Protein AF-A0A917NHT5-F1 (afdb_monomer)

Radius of gyration: 23.21 Å; Cα contacts (8 Å, |Δi|>4): 291; chains: 1; bounding box: 69×39×67 Å

Nearest PDB structures (foldseek):
  5jk2-assembly9_I  TM=5.759E-01  e=2.033E+00  Treponema pallidum subsp. pallidum str. Nichols
  5jk2-assembly8_H  TM=5.708E-01  e=2.693E+00  Treponema pallidum subsp. pallidum str. Nichols
  5jk2-assembly6_F  TM=5.702E-01  e=4.467E+00  Treponema pallidum subsp. pallidum str. Nichols
  2gia-assembly1_G  TM=3.852E-01  e=2.033E+00  Trypanosoma brucei brucei TREU927
  5jk2-assembly10_C  TM=2.032E-01  e=2.274E+00  Treponema pallidum subsp. pallidum str. Nichols

Mean predicted aligned error: 10.64 Å

pLDDT: mean 80.35, std 12.23, range [47.72, 95.69]

Solvent-accessible surface area (backbone atoms only — not comparable to full-atom values): 9714 Å² total; per-residue (Å²): 140,68,68,68,63,58,53,50,50,58,67,50,49,49,60,51,50,50,50,51,49,52,54,50,51,50,49,50,51,39,55,73,68,34,38,65,67,54,40,43,41,75,76,52,83,59,72,75,64,82,44,79,44,78,56,86,86,27,37,39,38,33,28,65,34,92,88,38,94,81,25,39,30,38,38,37,30,39,73,47,100,88,24,40,40,78,76,47,73,51,68,35,74,62,55,76,43,73,51,69,55,96,55,21,20,40,37,34,29,54,53,63,98,54,63,63,44,43,38,41,54,54,94,93,46,76,47,69,40,50,76,58,91,60,31,33,34,39,78,41,93,39,71,70,93,73,85,60,49,86,40,26,34,34,28,32,72,90,65,51,76,43,50,38,69,62,60,69,74,112

Sequence (170 aa):
MQVQARWRWLLLVIPVACMAFFLADWRYEVARHSTPEKAQHLFAPTVGPFAKVHFGSRVVLFMPSAEDSGTVEAFLLEDTFWGWRVVSAGWDSGGMNSFTRDGSTFIWGTVDQSLRDVLYHRGHTTYHAHIAGRVWYMEVPFTEHVFYYKDWQVVLLDGSKIPWARWTTT

Foldseek 3Di:
DPPVVVVCCVVPVVVVVVVVVCLVVLQVVLAVCADQQNQVCVVPVADTFQDWDDDPQWIWGWGQDPVDNQKIKIFIWHQDSRHIHGPDIDMERQAKDWDDDDFKIKIKYFDDPFFDWKWFADDPDIWIWDDRPGMTMGMDNGDDDDDDQQRMWTQTPVRDIDGPVVRSVD

Organism: NCBI:txid1003997

Secondary structure (DSSP, 8-state):
--HHHHHHHHHHHHHHHHHHHHHHHHHHHHHHH--HHHHHHTT---SPPSEEEEETTEEEEEEE-SS-TT-EEEEEEEEETTEEEEEEEEEESSS-EEEEETTEEEEEEE--TTEEEEEEEETTEEEE-EEETTEEEEEESS--S---GGGEEEEETTS-EEEHHHHTT-

Structure (mmCIF, N/CA/C/O backbone):
data_AF-A0A917NHT5-F1
#
_entry.id   AF-A0A917NHT5-F1
#
loop_
_atom_site.group_PDB
_atom_site.id
_atom_site.type_symbol
_atom_site.label_atom_id
_atom_site.label_alt_id
_atom_site.label_comp_id
_atom_site.label_asym_id
_atom_site.label_entity_id
_atom_site.label_seq_id
_atom_site.pdbx_PDB_ins_code
_atom_site.Cartn_x
_atom_site.Cartn_y
_atom_site.Cartn_z
_atom_site.occupancy
_atom_site.B_iso_or_equiv
_atom_site.auth_seq_id
_atom_site.auth_comp_id
_atom_site.auth_asym_id
_atom_site.auth_atom_id
_atom_site.pdbx_PDB_model_num
ATOM 1 N N . MET A 1 1 ? -51.237 -6.281 43.282 1.00 50.31 1 MET A N 1
ATOM 2 C CA . MET A 1 1 ? -49.769 -6.131 43.121 1.00 50.31 1 MET A CA 1
ATOM 3 C C . MET A 1 1 ? -49.383 -5.708 41.690 1.00 50.31 1 MET A C 1
ATOM 5 O O . MET A 1 1 ? -48.589 -6.379 41.051 1.00 50.31 1 MET A O 1
ATOM 9 N N . GLN A 1 2 ? -49.915 -4.601 41.150 1.00 51.38 2 GLN A N 1
ATOM 10 C CA . GLN A 1 2 ? -49.570 -4.147 39.781 1.00 51.38 2 GLN A CA 1
ATOM 11 C C . GLN A 1 2 ? -48.727 -2.861 39.732 1.00 51.38 2 GLN A C 1
ATOM 13 O O . GLN A 1 2 ? -48.110 -2.566 38.712 1.00 51.38 2 GLN A O 1
ATOM 18 N N . VAL A 1 3 ? -48.636 -2.113 40.837 1.00 54.56 3 VAL A N 1
ATOM 19 C CA . VAL A 1 3 ? -47.912 -0.831 40.869 1.00 54.56 3 VAL A CA 1
ATOM 20 C C . VAL A 1 3 ? -46.391 -1.038 40.857 1.00 54.56 3 VAL A C 1
ATOM 22 O O . VAL A 1 3 ? -45.691 -0.343 40.130 1.00 54.56 3 VAL A O 1
ATOM 25 N N . GLN A 1 4 ? -45.866 -2.049 41.558 1.00 55.12 4 GLN A N 1
ATOM 26 C CA . GLN A 1 4 ? -44.416 -2.293 41.644 1.00 55.12 4 GLN A CA 1
ATOM 27 C C . GLN A 1 4 ? -43.757 -2.681 40.307 1.00 55.12 4 GLN A C 1
ATOM 29 O O . GLN A 1 4 ? -42.590 -2.362 40.089 1.00 55.12 4 GLN A O 1
ATOM 34 N N . ALA A 1 5 ? -44.491 -3.326 39.392 1.00 55.84 5 ALA A N 1
ATOM 35 C CA . ALA A 1 5 ? -43.952 -3.715 38.089 1.00 55.84 5 ALA A CA 1
ATOM 36 C C . ALA A 1 5 ? -43.673 -2.495 37.194 1.00 55.84 5 ALA A C 1
ATOM 38 O O . ALA A 1 5 ? -42.630 -2.440 36.551 1.00 55.84 5 ALA A O 1
ATOM 39 N N . ARG A 1 6 ? -44.550 -1.479 37.205 1.00 56.59 6 ARG A N 1
ATOM 40 C CA . ARG A 1 6 ? -44.391 -0.256 36.393 1.00 56.59 6 ARG A CA 1
ATOM 41 C C . ARG A 1 6 ? -43.177 0.580 36.808 1.00 56.59 6 ARG A C 1
ATOM 43 O O . ARG A 1 6 ? -42.476 1.103 35.949 1.00 56.59 6 ARG A O 1
ATOM 50 N N . TRP A 1 7 ? -42.887 0.643 38.107 1.00 58.00 7 TRP A N 1
ATOM 51 C CA . TRP A 1 7 ? -41.737 1.384 38.634 1.00 58.00 7 TRP A CA 1
ATOM 52 C C . TRP A 1 7 ? -40.392 0.744 38.283 1.00 58.00 7 TRP A C 1
ATOM 54 O O . TRP A 1 7 ? -39.431 1.460 38.023 1.00 58.00 7 TRP A O 1
ATOM 64 N N . ARG A 1 8 ? -40.324 -0.591 38.199 1.00 59.69 8 ARG A N 1
ATOM 65 C CA . ARG A 1 8 ? -39.111 -1.295 37.752 1.00 59.69 8 ARG A CA 1
ATOM 66 C C . ARG A 1 8 ? -38.754 -0.977 36.299 1.00 59.69 8 ARG A C 1
ATOM 68 O O . ARG A 1 8 ? -37.581 -0.782 36.011 1.00 59.69 8 ARG A O 1
ATOM 75 N N . TRP A 1 9 ? -39.745 -0.868 35.411 1.00 60.84 9 TRP A N 1
ATOM 76 C CA . TRP A 1 9 ? -39.513 -0.471 34.017 1.00 60.84 9 TRP A CA 1
ATOM 77 C C . TRP A 1 9 ? -38.985 0.968 33.913 1.00 60.84 9 TRP A C 1
ATOM 79 O O . TRP A 1 9 ? -37.991 1.195 33.233 1.00 60.84 9 TRP A O 1
ATOM 89 N N . LEU A 1 10 ? -39.569 1.921 34.649 1.00 63.16 10 LEU A N 1
ATOM 90 C CA . LEU A 1 10 ? -39.089 3.312 34.694 1.00 63.16 10 LEU A CA 1
ATOM 91 C C . LEU A 1 10 ? -37.672 3.442 35.284 1.00 63.16 10 LEU A C 1
ATOM 93 O O . LEU A 1 10 ? -36.870 4.210 34.764 1.00 63.16 10 LEU A O 1
ATOM 97 N N . LEU A 1 11 ? -37.348 2.684 36.336 1.00 67.69 11 LEU A N 1
ATOM 98 C CA . LEU A 1 11 ? -36.063 2.792 37.040 1.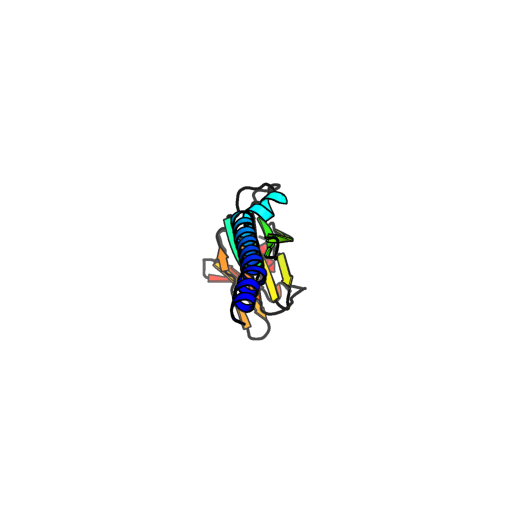00 67.69 11 LEU A CA 1
ATOM 99 C C . LEU A 1 11 ? -34.906 2.030 36.383 1.00 67.69 11 LEU A C 1
ATOM 101 O O . LEU A 1 11 ? -33.760 2.374 36.638 1.00 67.69 11 LEU A O 1
ATOM 105 N N . LEU A 1 12 ? -35.168 1.005 35.566 1.00 70.25 12 LEU A N 1
ATOM 106 C CA . LEU A 1 12 ? -34.108 0.230 34.904 1.00 70.25 12 LEU A CA 1
ATOM 107 C C . LEU A 1 12 ? -34.011 0.512 33.409 1.00 70.25 12 LEU A C 1
ATOM 109 O O . LEU A 1 12 ? -32.908 0.617 32.884 1.00 70.25 12 LEU A O 1
ATOM 113 N N . VAL A 1 13 ? -35.137 0.658 32.711 1.00 73.44 13 VAL A N 1
ATOM 114 C CA . VAL A 1 13 ? -35.105 0.769 31.247 1.00 73.44 13 VAL A CA 1
ATOM 115 C C . VAL A 1 13 ? -34.752 2.174 30.796 1.00 73.44 13 VAL A C 1
ATOM 117 O O . VAL A 1 13 ? -33.995 2.315 29.843 1.00 73.44 13 VAL A O 1
ATOM 120 N N . ILE A 1 14 ? -35.210 3.212 31.499 1.00 77.31 14 ILE A N 1
ATOM 121 C CA . ILE A 1 14 ? -34.891 4.595 31.121 1.00 77.31 14 ILE A CA 1
ATOM 122 C C . ILE A 1 14 ? -33.401 4.902 31.314 1.00 77.31 14 ILE A C 1
ATOM 124 O O . ILE A 1 14 ? -32.801 5.395 30.364 1.00 77.31 14 ILE A O 1
ATOM 128 N N . PRO A 1 15 ? -32.745 4.569 32.445 1.00 78.38 15 PRO A N 1
ATOM 129 C CA . PRO A 1 15 ? -31.314 4.836 32.589 1.00 78.38 15 PRO A CA 1
ATOM 130 C C . PRO A 1 15 ? -30.460 4.059 31.587 1.00 78.38 15 PRO A C 1
ATOM 132 O O . PRO A 1 15 ? -29.518 4.618 31.034 1.00 78.38 15 PRO A O 1
ATOM 135 N N . VAL A 1 16 ? -30.815 2.800 31.303 1.00 80.88 16 VAL A N 1
ATOM 136 C CA . VAL A 1 16 ? -30.108 1.973 30.314 1.00 80.88 16 VAL A CA 1
ATOM 137 C C . VAL A 1 16 ? -30.316 2.507 28.896 1.00 80.88 16 VAL A C 1
ATOM 139 O O . VAL A 1 16 ? -29.354 2.586 28.136 1.00 80.88 16 VAL A O 1
ATOM 142 N N . ALA A 1 17 ? -31.533 2.929 28.543 1.00 79.50 17 ALA A N 1
ATOM 143 C CA . ALA A 1 17 ? -31.818 3.548 27.251 1.00 79.50 17 ALA A CA 1
ATOM 144 C C . ALA A 1 17 ? -31.101 4.897 27.096 1.00 79.50 17 ALA A C 1
ATOM 146 O O . ALA A 1 17 ? -30.508 5.142 26.050 1.00 79.50 17 ALA A O 1
ATOM 147 N N . CYS A 1 18 ? -31.079 5.735 28.139 1.00 81.75 18 CYS A N 1
ATOM 148 C CA . CYS A 1 18 ? -30.314 6.981 28.149 1.00 81.75 18 CYS A CA 1
ATOM 149 C C . CYS A 1 18 ? -28.815 6.714 27.979 1.00 81.75 18 CYS A C 1
ATOM 151 O O . CYS A 1 18 ? -28.187 7.342 27.137 1.00 81.75 18 CYS A O 1
ATOM 153 N N . MET A 1 19 ? -28.241 5.751 28.710 1.00 81.50 19 MET A N 1
ATOM 154 C CA . MET A 1 19 ? -26.840 5.347 28.535 1.00 81.50 19 MET A CA 1
ATOM 155 C C . MET A 1 19 ? -26.552 4.859 27.114 1.00 81.50 19 MET A C 1
ATOM 157 O O . MET A 1 19 ? -25.549 5.253 26.529 1.00 81.50 19 MET A O 1
ATOM 161 N N . ALA A 1 20 ? -27.419 4.014 26.553 1.00 79.31 20 ALA A N 1
ATOM 162 C CA . ALA A 1 20 ? -27.267 3.519 25.190 1.00 79.31 20 ALA A CA 1
ATOM 163 C C . ALA A 1 20 ? -27.335 4.661 24.166 1.00 79.31 20 ALA A C 1
ATOM 165 O O . ALA A 1 20 ? -26.546 4.676 23.225 1.00 79.31 20 ALA A O 1
ATOM 166 N N . PHE A 1 21 ? -28.225 5.633 24.378 1.00 77.56 21 PHE A N 1
ATOM 167 C CA . PHE A 1 21 ? -28.347 6.813 23.528 1.00 77.56 21 PHE A CA 1
ATOM 168 C C . PHE A 1 21 ? -27.108 7.709 23.623 1.00 77.56 21 PHE A C 1
ATOM 170 O O . PHE A 1 21 ? -26.545 8.056 22.595 1.00 77.56 21 PHE A O 1
ATOM 177 N N . PHE A 1 22 ? -26.615 7.995 24.833 1.00 76.25 22 PHE A N 1
ATOM 178 C CA . PHE A 1 22 ? -25.367 8.740 25.035 1.00 76.25 22 PHE A CA 1
ATOM 179 C C . PHE A 1 22 ? -24.162 8.028 24.414 1.00 76.25 22 PHE A C 1
ATOM 181 O O . PHE A 1 22 ? -23.341 8.672 23.779 1.00 76.25 22 PHE A O 1
ATOM 188 N N . LEU A 1 23 ? -24.053 6.704 24.554 1.00 75.38 23 LEU A N 1
ATOM 189 C CA . LEU A 1 23 ? -22.973 5.928 23.937 1.00 75.38 23 LEU A CA 1
ATOM 190 C C . LEU A 1 23 ? -23.069 5.917 22.407 1.00 75.38 23 LEU A C 1
ATOM 192 O O . LEU A 1 23 ? -22.038 5.945 21.737 1.00 75.38 23 LEU A O 1
ATOM 196 N N . ALA A 1 24 ? -24.282 5.860 21.855 1.00 68.12 24 ALA A N 1
ATOM 197 C CA . ALA A 1 24 ? -24.515 5.913 20.416 1.00 68.12 24 ALA A CA 1
ATOM 198 C C . ALA A 1 24 ? -24.202 7.301 19.844 1.00 68.12 24 ALA A C 1
ATOM 200 O O . ALA A 1 24 ? -23.509 7.386 18.834 1.00 68.12 24 ALA A O 1
ATOM 201 N N . ASP A 1 25 ? -24.654 8.364 20.508 1.00 66.62 25 ASP A N 1
ATOM 202 C CA . ASP A 1 25 ? -24.411 9.754 20.117 1.00 66.62 25 ASP A CA 1
ATOM 203 C C . ASP A 1 25 ? -22.925 10.111 20.246 1.00 66.62 25 ASP A C 1
ATOM 205 O O . ASP A 1 25 ? -22.313 10.587 19.296 1.00 66.62 25 ASP A O 1
ATOM 209 N N . TRP A 1 26 ? -22.288 9.719 21.354 1.00 66.50 26 TRP A N 1
ATOM 210 C CA . TRP A 1 26 ? -20.844 9.859 21.548 1.00 66.50 26 TRP A CA 1
ATOM 211 C C . TRP A 1 26 ? -20.045 9.120 20.472 1.00 66.50 26 TRP A C 1
ATOM 213 O O . TRP A 1 26 ? -19.109 9.669 19.897 1.00 66.50 26 TRP A O 1
ATOM 223 N N . ARG A 1 27 ? -20.410 7.869 20.155 1.00 58.56 27 ARG A N 1
ATOM 224 C CA . ARG A 1 27 ? -19.771 7.122 19.060 1.00 58.56 27 ARG A CA 1
ATOM 225 C C . ARG A 1 27 ? -19.9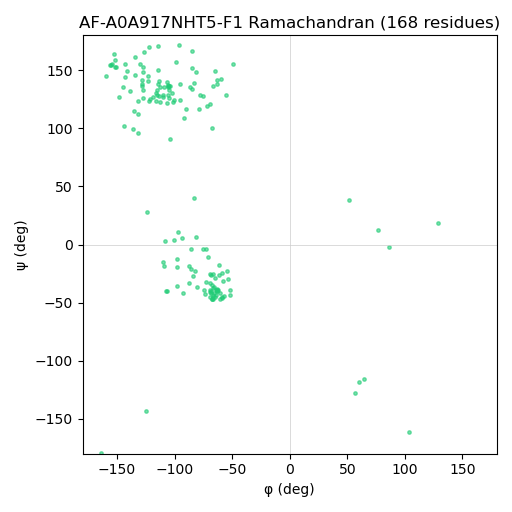93 7.784 17.709 1.00 58.56 27 ARG A C 1
ATOM 227 O O . ARG A 1 27 ? -19.072 7.800 16.898 1.00 58.56 27 ARG A O 1
ATOM 234 N N . TYR A 1 28 ? -21.188 8.306 17.462 1.00 56.88 28 TYR A N 1
ATOM 235 C CA . TYR A 1 28 ? -21.514 9.005 16.228 1.00 56.88 28 TYR A CA 1
ATOM 236 C C . TYR A 1 28 ? -20.690 10.289 16.079 1.00 56.88 28 TYR A C 1
ATOM 238 O O . TYR A 1 28 ? -20.130 10.535 15.012 1.00 56.88 28 TYR A O 1
ATOM 246 N N . GLU A 1 29 ? -20.546 11.066 17.150 1.00 56.56 29 GLU A N 1
ATOM 247 C CA . GLU A 1 29 ? -19.754 12.294 17.181 1.00 56.56 29 GLU A CA 1
ATOM 248 C C . GLU A 1 29 ? -18.254 11.993 17.019 1.00 56.56 29 GLU A C 1
ATOM 250 O O . GLU A 1 29 ? -17.605 12.549 16.130 1.00 56.56 29 GLU A O 1
ATOM 255 N N . VAL A 1 30 ? -17.715 11.016 17.757 1.00 58.91 30 VAL A N 1
ATOM 256 C CA . VAL A 1 30 ? -16.333 10.540 17.576 1.00 58.91 30 VAL A CA 1
ATOM 257 C C . VAL A 1 30 ? -16.100 10.058 16.143 1.00 58.91 30 VAL A C 1
ATOM 259 O O . VAL A 1 30 ? -15.111 10.455 15.539 1.00 58.91 30 VAL A O 1
ATOM 262 N N . ALA A 1 31 ? -17.011 9.285 15.548 1.00 54.56 31 ALA A N 1
ATOM 263 C CA . ALA A 1 31 ? -16.872 8.805 14.171 1.00 54.56 31 ALA A CA 1
ATOM 264 C C . ALA A 1 31 ? -16.969 9.930 13.118 1.00 54.56 31 ALA A C 1
ATOM 266 O O . ALA A 1 31 ? -16.276 9.887 12.103 1.00 54.56 31 ALA A O 1
ATOM 267 N N . ARG A 1 32 ? -17.794 10.965 13.341 1.00 50.97 32 ARG A N 1
ATOM 268 C CA . ARG A 1 32 ? -17.889 12.138 12.444 1.00 50.97 32 ARG A CA 1
ATOM 269 C C . ARG A 1 32 ? -16.670 13.057 12.540 1.00 50.97 32 ARG A C 1
ATOM 271 O O . ARG A 1 32 ? -16.296 13.707 11.557 1.00 50.97 32 ARG A O 1
ATOM 278 N N . HIS A 1 33 ? -16.062 13.147 13.720 1.00 54.09 33 HIS A N 1
ATOM 279 C CA . HIS A 1 33 ? -14.938 14.045 13.978 1.00 54.09 33 HIS A CA 1
ATOM 280 C C . HIS A 1 33 ? -13.569 13.366 13.885 1.00 54.09 33 HIS A C 1
ATOM 282 O O . HIS A 1 33 ? -12.591 14.066 13.634 1.00 54.09 33 HIS A O 1
ATOM 288 N N . SER A 1 34 ? -13.501 12.041 13.979 1.00 67.19 34 SER A N 1
ATOM 289 C CA . SER A 1 34 ? -12.302 11.229 13.790 1.00 67.19 34 SER A CA 1
ATOM 290 C C . SER A 1 34 ? -12.374 10.546 12.429 1.00 67.19 34 SER A C 1
ATOM 292 O O . SER A 1 34 ? -12.942 9.469 12.282 1.00 67.19 34 SER A O 1
ATOM 294 N N . THR A 1 35 ? -11.837 11.197 11.401 1.00 81.56 35 THR A N 1
ATOM 295 C CA . THR A 1 35 ? -11.577 10.537 10.117 1.00 81.56 35 THR A CA 1
ATOM 296 C C . THR A 1 35 ? -10.099 10.146 10.055 1.00 81.56 35 THR A C 1
ATOM 298 O O . THR A 1 35 ? -9.290 10.783 10.741 1.00 81.56 35 THR A O 1
ATOM 301 N N . PRO A 1 36 ? -9.706 9.148 9.240 1.00 79.81 36 PRO A N 1
ATOM 302 C CA . PRO A 1 36 ? -8.296 8.805 9.065 1.00 79.81 36 PRO A CA 1
ATOM 303 C C . PRO A 1 36 ? -7.433 10.024 8.710 1.00 79.81 36 PRO A C 1
ATOM 305 O O . PRO A 1 36 ? -6.331 10.189 9.215 1.00 79.81 36 PRO A O 1
ATOM 308 N N . GLU A 1 37 ? -7.968 10.916 7.880 1.00 83.75 37 GLU A N 1
ATOM 309 C CA . GLU A 1 37 ? -7.288 12.110 7.382 1.00 83.75 37 GLU A CA 1
ATOM 310 C C . GLU A 1 37 ? -7.073 13.136 8.503 1.00 83.75 37 GLU A C 1
ATOM 312 O O . GLU A 1 37 ? -6.005 13.729 8.606 1.00 83.75 37 GLU A O 1
ATOM 317 N N . LYS A 1 38 ? -8.047 13.305 9.406 1.00 78.25 38 LYS A N 1
ATOM 318 C CA . LYS A 1 38 ? -7.883 14.160 10.593 1.00 78.25 38 LYS A CA 1
ATOM 319 C C . LYS A 1 38 ? -6.903 13.561 11.598 1.00 78.25 38 LYS A C 1
ATOM 321 O O . LYS A 1 38 ? -6.103 14.294 12.170 1.00 78.25 38 LYS A O 1
ATOM 326 N N . ALA A 1 39 ? -6.958 12.245 11.810 1.00 75.25 39 ALA A N 1
ATOM 327 C CA . ALA A 1 39 ? -6.023 11.547 12.688 1.00 75.25 39 ALA A CA 1
ATOM 328 C C . ALA A 1 39 ? -4.583 11.644 12.167 1.00 75.25 39 ALA A C 1
ATOM 330 O O . ALA A 1 39 ? -3.661 11.858 12.951 1.00 75.25 39 ALA A O 1
ATOM 331 N N . GLN A 1 40 ? -4.397 11.559 10.849 1.00 79.19 40 GLN A N 1
ATOM 332 C CA . GLN A 1 40 ? -3.113 11.804 10.207 1.00 79.19 40 GLN A CA 1
ATOM 333 C C . GLN A 1 40 ? -2.681 13.275 10.336 1.00 79.19 40 GLN A C 1
ATOM 335 O O . GLN A 1 40 ? -1.537 13.523 10.700 1.00 79.19 40 GLN A O 1
ATOM 340 N N . HIS A 1 41 ? -3.576 14.246 10.128 1.00 74.81 41 HIS A N 1
ATOM 341 C CA . HIS A 1 41 ? -3.237 15.675 10.202 1.00 74.81 41 HIS A CA 1
ATOM 342 C C . HIS A 1 41 ? -2.740 16.106 11.596 1.00 74.81 41 HIS A C 1
ATOM 344 O O . HIS A 1 41 ? -1.987 17.071 11.720 1.00 74.81 41 HIS A O 1
ATOM 350 N N . LEU A 1 42 ? -3.142 15.402 12.660 1.00 67.94 42 LEU A N 1
ATOM 351 C CA . LEU A 1 42 ? -2.590 15.601 14.007 1.00 67.94 42 LEU A CA 1
ATOM 352 C C . LEU A 1 42 ? -1.121 15.156 14.124 1.00 67.94 42 LEU A C 1
ATOM 354 O O . LEU A 1 42 ? -0.407 15.667 14.981 1.00 67.94 42 LEU A O 1
ATOM 358 N N . PHE A 1 43 ? -0.685 14.211 13.288 1.00 66.38 43 PHE A N 1
ATOM 359 C CA . PHE A 1 43 ? 0.683 13.689 13.249 1.00 66.38 43 PHE A CA 1
ATOM 360 C C . PHE A 1 43 ? 1.576 14.427 12.244 1.00 66.38 43 PHE A C 1
ATOM 362 O O . PHE A 1 43 ? 2.724 14.715 12.570 1.00 66.38 43 PHE A O 1
ATOM 369 N N . ALA A 1 44 ? 1.070 14.748 11.050 1.00 65.69 44 ALA A N 1
ATOM 370 C CA . ALA A 1 44 ? 1.808 15.486 10.027 1.00 65.69 44 ALA A CA 1
ATOM 371 C C . ALA A 1 44 ? 0.866 16.430 9.250 1.00 65.69 44 ALA A C 1
ATOM 373 O O . ALA A 1 44 ? 0.124 15.974 8.376 1.00 65.69 44 ALA A O 1
ATOM 374 N N . PRO A 1 45 ? 0.866 17.748 9.533 1.00 59.97 45 PRO A N 1
ATOM 375 C CA . PRO A 1 45 ? 0.021 18.701 8.821 1.00 59.97 45 PRO A CA 1
ATOM 376 C C . PRO A 1 45 ? 0.500 18.822 7.371 1.00 59.97 45 PRO A C 1
ATOM 378 O O . PRO A 1 45 ? 1.492 19.480 7.071 1.00 59.97 45 PRO A O 1
ATOM 381 N N . THR A 1 46 ? -0.189 18.136 6.468 1.00 63.34 46 THR A N 1
ATOM 382 C CA . THR A 1 46 ? 0.189 17.994 5.058 1.00 63.34 46 THR A CA 1
ATOM 383 C C . THR A 1 46 ? -1.024 18.210 4.162 1.00 63.34 46 THR A C 1
ATOM 385 O O . THR A 1 46 ? -2.175 18.173 4.606 1.00 63.34 46 THR A O 1
ATOM 388 N N . VAL A 1 47 ? -0.762 18.484 2.881 1.00 64.94 47 VAL A N 1
ATOM 389 C CA . VAL A 1 47 ? -1.795 18.543 1.840 1.00 64.94 47 VAL A CA 1
ATOM 390 C C . VAL A 1 47 ? -2.539 17.207 1.855 1.00 64.94 47 VAL A C 1
ATOM 392 O O . VAL A 1 47 ? -1.890 16.166 1.869 1.00 64.94 47 VAL A O 1
ATOM 395 N N . GLY A 1 48 ? -3.875 17.241 1.915 1.00 68.06 48 GLY A N 1
ATOM 396 C CA . GLY A 1 48 ? -4.708 16.050 2.130 1.00 68.06 48 GLY A CA 1
ATOM 397 C C . GLY A 1 48 ? -4.361 14.864 1.211 1.00 68.06 48 GLY A C 1
ATOM 398 O O . GLY A 1 48 ? -3.808 15.061 0.126 1.00 68.06 48 GLY A O 1
ATOM 399 N N . PRO A 1 49 ? -4.677 13.626 1.629 1.00 77.12 49 PRO A N 1
ATOM 400 C CA . PRO A 1 49 ? -4.199 12.429 0.950 1.00 77.12 49 PRO A CA 1
ATOM 401 C C . PRO A 1 49 ? -4.721 12.342 -0.479 1.00 77.12 49 PRO A C 1
ATOM 403 O O . PRO A 1 49 ? -5.899 12.591 -0.738 1.00 77.12 49 PRO A O 1
ATOM 406 N N . PHE A 1 50 ? -3.853 11.939 -1.406 1.00 78.81 50 PHE A N 1
ATOM 407 C CA . PHE A 1 50 ? -4.250 11.728 -2.800 1.00 78.81 50 PHE A CA 1
ATOM 408 C C . PHE A 1 50 ? -4.773 10.310 -3.049 1.00 78.81 50 PHE A C 1
ATOM 410 O O . PHE A 1 50 ? -5.460 10.081 -4.043 1.00 78.81 50 PHE A O 1
ATOM 417 N N . ALA A 1 51 ? -4.479 9.359 -2.156 1.00 85.12 51 ALA A N 1
ATOM 418 C CA . ALA A 1 51 ? -5.059 8.023 -2.196 1.00 85.12 51 ALA A CA 1
ATOM 419 C C . ALA A 1 51 ? -5.340 7.482 -0.788 1.00 85.12 51 ALA A C 1
ATOM 421 O O . ALA A 1 51 ? -4.589 7.714 0.161 1.00 85.12 51 ALA A O 1
ATOM 422 N N . LYS A 1 52 ? -6.441 6.735 -0.681 1.00 89.19 52 LYS A N 1
ATOM 423 C CA . LYS A 1 52 ? -6.898 6.041 0.523 1.00 89.19 52 LYS A CA 1
ATOM 424 C C . LYS A 1 52 ? -7.241 4.609 0.153 1.00 89.19 52 LYS A C 1
ATOM 426 O O . LYS A 1 52 ? -8.069 4.390 -0.729 1.00 89.19 52 LYS A O 1
ATOM 431 N N . VAL A 1 53 ? -6.617 3.654 0.828 1.00 90.06 53 VAL A N 1
ATOM 432 C CA . VAL A 1 53 ? -6.744 2.227 0.523 1.00 90.06 53 VAL A CA 1
ATOM 433 C C . VAL A 1 53 ? -7.113 1.467 1.786 1.00 90.06 53 VAL A C 1
ATOM 435 O O . VAL A 1 53 ? -6.582 1.743 2.859 1.00 90.06 53 VAL A O 1
ATOM 438 N N . HIS A 1 54 ? -8.033 0.514 1.670 1.00 89.06 54 HIS A N 1
ATOM 439 C CA . HIS A 1 54 ? -8.363 -0.389 2.767 1.00 89.06 54 HIS A CA 1
ATOM 440 C C . HIS A 1 54 ? -7.394 -1.572 2.786 1.00 89.06 54 HIS A C 1
ATOM 442 O O . HIS A 1 54 ? -7.140 -2.170 1.747 1.00 89.06 54 HIS A O 1
ATOM 448 N N . PHE A 1 55 ? -6.884 -1.902 3.972 1.00 86.69 55 PHE A N 1
ATOM 449 C CA . PHE A 1 55 ? -6.010 -3.048 4.223 1.00 86.69 55 PHE A CA 1
ATOM 450 C C . PHE A 1 55 ? -6.552 -3.797 5.446 1.00 86.69 55 PHE A C 1
ATOM 452 O O . PHE A 1 55 ? -6.349 -3.383 6.592 1.00 86.69 55 PHE A O 1
ATOM 459 N N . GLY A 1 56 ? -7.350 -4.842 5.213 1.00 82.25 56 GLY A N 1
ATOM 460 C CA . GLY A 1 56 ? -8.157 -5.478 6.260 1.00 82.25 56 GLY A CA 1
ATOM 461 C C . GLY A 1 56 ? -9.099 -4.486 6.964 1.00 82.25 56 GLY A C 1
ATOM 462 O O . GLY A 1 56 ? -9.850 -3.755 6.322 1.00 82.25 56 GLY A O 1
ATOM 463 N N . SER A 1 57 ? -9.051 -4.429 8.300 1.00 82.44 57 SER A N 1
ATOM 464 C CA . SER A 1 57 ? -9.813 -3.461 9.114 1.00 82.44 57 SER A CA 1
ATOM 465 C C . SER A 1 57 ? -9.159 -2.075 9.213 1.00 82.44 57 SER A C 1
ATOM 467 O O . SER A 1 57 ? -9.587 -1.242 10.012 1.00 82.44 57 SER A O 1
ATOM 469 N N . ARG A 1 58 ? -8.078 -1.839 8.466 1.00 88.56 58 ARG A N 1
ATOM 470 C CA . ARG A 1 58 ? -7.246 -0.636 8.541 1.00 88.56 58 ARG A CA 1
ATOM 471 C C . ARG A 1 58 ? -7.325 0.163 7.252 1.00 88.56 58 ARG A C 1
ATOM 473 O O . ARG A 1 58 ? -7.876 -0.279 6.242 1.00 88.56 58 ARG A O 1
ATOM 480 N N . VAL A 1 59 ? -6.760 1.360 7.306 1.00 91.81 59 VAL A N 1
ATOM 481 C CA . VAL A 1 59 ? -6.670 2.273 6.172 1.00 91.81 59 VAL A CA 1
ATOM 482 C C . VAL A 1 59 ? -5.225 2.701 5.989 1.00 91.81 59 VAL A C 1
ATOM 484 O O . VAL A 1 59 ? -4.576 3.102 6.949 1.00 91.81 59 VAL A O 1
ATOM 487 N N . VAL A 1 60 ? -4.744 2.657 4.753 1.00 91.88 60 VAL A N 1
ATOM 488 C CA . VAL A 1 60 ? -3.493 3.286 4.340 1.00 91.88 60 VAL A CA 1
ATOM 489 C C . VAL A 1 60 ? -3.823 4.596 3.632 1.00 91.88 60 VAL A C 1
ATOM 491 O O . VAL A 1 60 ? -4.608 4.611 2.681 1.00 91.88 60 VAL A O 1
ATOM 494 N N . LEU A 1 61 ? -3.248 5.697 4.109 1.00 91.69 61 LEU A N 1
ATOM 495 C CA . LEU A 1 61 ? -3.318 7.003 3.455 1.00 91.69 61 LEU A CA 1
ATOM 496 C C . LEU A 1 61 ? -1.984 7.321 2.797 1.00 91.69 61 LEU A C 1
ATOM 498 O O . LEU A 1 61 ? -0.961 7.269 3.473 1.00 91.69 61 LEU A O 1
ATOM 502 N N . PHE A 1 62 ? -2.018 7.691 1.518 1.00 89.00 62 PHE A N 1
ATOM 503 C CA . PHE A 1 62 ? -0.850 8.138 0.764 1.00 89.00 62 PHE A CA 1
ATOM 504 C C . PHE A 1 62 ? -0.861 9.648 0.573 1.00 89.00 62 PHE A C 1
ATOM 506 O O . PHE A 1 62 ? -1.879 10.232 0.179 1.00 89.00 62 PHE A O 1
ATOM 513 N N . MET A 1 63 ? 0.282 10.268 0.841 1.00 87.06 63 MET A N 1
ATOM 514 C CA . MET A 1 63 ? 0.430 11.714 0.930 1.00 87.06 63 MET A CA 1
ATOM 515 C C . MET A 1 63 ? 1.754 12.162 0.317 1.00 87.06 63 MET A C 1
ATOM 517 O O . MET A 1 63 ? 2.721 11.399 0.329 1.00 87.06 63 MET A O 1
ATOM 521 N N . PRO A 1 64 ? 1.819 13.373 -0.259 1.00 80.44 64 PRO A N 1
ATOM 522 C CA . PRO A 1 64 ? 3.103 13.941 -0.634 1.00 80.44 64 PRO A CA 1
ATOM 523 C C . PRO A 1 64 ? 3.898 14.223 0.644 1.00 80.44 64 PRO A C 1
ATOM 525 O O . PRO A 1 64 ? 3.334 14.746 1.608 1.00 80.44 64 PRO A O 1
ATOM 528 N N . SER A 1 65 ? 5.188 13.890 0.651 1.00 75.50 65 SER A N 1
ATOM 529 C CA . SER A 1 65 ? 6.049 14.265 1.769 1.00 75.50 65 SER A CA 1
ATOM 530 C C . SER A 1 65 ? 6.153 15.788 1.875 1.00 75.50 65 SER A C 1
ATOM 532 O O . SER A 1 65 ? 6.207 16.498 0.867 1.00 75.50 65 SER A O 1
ATOM 534 N N . ALA A 1 66 ? 6.175 16.297 3.108 1.00 68.75 66 ALA A N 1
ATOM 535 C CA . ALA A 1 66 ? 6.410 17.716 3.369 1.00 68.75 66 ALA A CA 1
ATOM 536 C C . ALA A 1 66 ? 7.858 18.129 3.055 1.00 68.75 66 ALA A C 1
ATOM 538 O O . ALA A 1 66 ? 8.114 19.301 2.782 1.00 68.75 66 ALA A O 1
ATOM 539 N N . GLU A 1 67 ? 8.792 17.175 3.112 1.00 67.44 67 GLU A N 1
ATOM 540 C CA . GLU A 1 67 ? 10.226 17.430 2.975 1.00 67.44 67 GLU A CA 1
ATOM 541 C C . GLU A 1 67 ? 10.685 17.402 1.512 1.00 67.44 67 GLU A C 1
ATOM 543 O O . GLU A 1 67 ? 11.565 18.174 1.132 1.00 67.44 67 GLU A O 1
ATOM 548 N N . ASP A 1 68 ? 10.064 16.562 0.677 1.00 68.31 68 ASP A N 1
ATOM 549 C CA . ASP A 1 68 ? 10.436 16.404 -0.729 1.00 68.31 68 ASP A CA 1
ATOM 550 C C . ASP A 1 68 ? 9.236 16.067 -1.634 1.00 68.31 68 ASP A C 1
ATOM 552 O O . ASP A 1 68 ? 8.530 15.077 -1.452 1.00 68.31 68 ASP A O 1
ATOM 556 N N . SER A 1 69 ? 9.065 16.864 -2.693 1.00 64.19 69 SER A N 1
ATOM 557 C CA . SER A 1 69 ? 8.026 16.710 -3.724 1.00 64.19 69 SER A CA 1
ATOM 558 C C . SER A 1 69 ? 8.086 15.395 -4.528 1.00 64.19 69 SER A C 1
ATOM 560 O O . SER A 1 69 ? 7.106 15.023 -5.198 1.00 64.19 69 SER A O 1
ATOM 562 N N . GLY A 1 70 ? 9.230 14.704 -4.491 1.00 68.81 70 GLY A N 1
ATOM 563 C CA . GLY A 1 70 ? 9.434 13.384 -5.089 1.00 68.81 70 GLY A CA 1
ATOM 564 C C . GLY A 1 70 ? 9.017 12.218 -4.190 1.00 68.81 70 GLY A C 1
ATOM 565 O O . GLY A 1 70 ? 8.724 11.141 -4.704 1.00 68.81 70 GLY A O 1
ATOM 566 N N . THR A 1 71 ? 8.937 12.441 -2.878 1.00 79.75 71 THR A N 1
ATOM 567 C CA . THR A 1 71 ? 8.741 11.391 -1.876 1.00 79.75 71 THR A CA 1
ATOM 568 C C . THR A 1 71 ? 7.263 11.244 -1.517 1.00 79.75 71 THR A C 1
ATOM 570 O O . THR A 1 71 ? 6.533 12.228 -1.356 1.00 79.75 71 THR A O 1
ATOM 573 N N . VAL A 1 72 ? 6.809 9.999 -1.386 1.00 85.44 72 VAL A N 1
ATOM 574 C CA . VAL A 1 72 ? 5.470 9.676 -0.887 1.00 85.44 72 VAL A CA 1
ATOM 575 C C . VAL A 1 72 ? 5.576 9.143 0.532 1.00 85.44 72 VAL A C 1
ATOM 577 O O . VAL A 1 72 ? 6.410 8.291 0.826 1.00 85.44 72 VAL A O 1
ATOM 580 N N . GLU A 1 73 ? 4.683 9.609 1.395 1.00 88.75 73 GLU A N 1
ATOM 581 C CA . GLU A 1 73 ? 4.474 9.074 2.733 1.00 88.75 73 GLU A CA 1
ATOM 582 C C . GLU A 1 73 ? 3.194 8.241 2.774 1.00 88.75 73 GLU A C 1
ATOM 584 O O . GLU A 1 73 ? 2.153 8.632 2.240 1.00 88.75 73 GLU A O 1
ATOM 589 N N . ALA A 1 74 ? 3.271 7.090 3.434 1.00 90.62 74 ALA A N 1
ATOM 590 C CA . ALA A 1 74 ? 2.137 6.234 3.720 1.00 90.62 74 ALA A CA 1
ATOM 591 C C . ALA A 1 74 ? 1.919 6.150 5.231 1.00 90.62 74 ALA A C 1
ATOM 593 O O . ALA A 1 74 ? 2.841 5.845 5.989 1.00 90.62 74 ALA A O 1
ATOM 594 N N . PHE A 1 75 ? 0.681 6.358 5.668 1.00 89.94 75 PHE A N 1
ATOM 595 C CA . PHE A 1 75 ? 0.267 6.204 7.061 1.00 89.94 75 PHE A CA 1
ATOM 596 C C . PHE A 1 75 ? -0.690 5.026 7.172 1.00 89.94 75 PHE A C 1
ATOM 598 O O . PHE A 1 75 ? -1.733 5.022 6.522 1.00 89.94 75 PHE A O 1
ATOM 605 N N . LEU A 1 76 ? -0.362 4.044 8.011 1.00 91.69 76 LEU A N 1
ATOM 606 C CA . LEU A 1 76 ? -1.267 2.956 8.368 1.00 91.69 76 LEU A CA 1
ATOM 607 C C . LEU A 1 76 ? -2.077 3.366 9.596 1.00 91.69 76 LEU A C 1
ATOM 609 O O . LEU A 1 76 ? -1.526 3.542 10.686 1.00 91.69 76 LEU A O 1
ATOM 613 N N . LEU A 1 77 ? -3.390 3.472 9.428 1.00 91.06 77 LEU A N 1
ATOM 614 C CA . LEU A 1 77 ? -4.328 3.849 10.472 1.00 91.06 77 LEU A CA 1
ATOM 615 C C . LEU A 1 77 ? -5.252 2.697 10.833 1.00 91.06 77 LEU A C 1
ATOM 617 O O . LEU A 1 77 ? -5.748 1.966 9.978 1.00 91.06 77 LEU A O 1
ATOM 621 N N . GLU A 1 78 ? -5.512 2.575 12.123 1.00 89.50 78 GLU A N 1
ATOM 622 C CA . GLU A 1 78 ? -6.419 1.592 12.692 1.00 89.50 78 GLU A CA 1
ATOM 623 C C . GLU A 1 78 ? -7.599 2.309 13.332 1.00 89.50 78 GLU A C 1
ATOM 625 O O . GLU A 1 78 ? -7.416 3.289 14.063 1.00 89.50 78 GLU A O 1
ATOM 630 N N . ASP A 1 79 ? -8.799 1.818 13.034 1.00 86.06 79 ASP A N 1
ATOM 631 C CA . ASP A 1 79 ? -10.009 2.259 13.708 1.00 86.06 79 ASP A CA 1
ATOM 632 C C . ASP A 1 79 ? -10.062 1.632 15.103 1.00 86.06 79 ASP A C 1
ATOM 634 O O . ASP A 1 79 ? -9.914 0.420 15.279 1.00 86.06 79 ASP A O 1
ATOM 638 N N . THR A 1 80 ? -10.248 2.470 16.112 1.00 81.44 80 THR A N 1
ATOM 639 C CA . THR A 1 80 ? -10.369 2.058 17.506 1.00 81.44 80 THR A CA 1
ATOM 640 C C . THR A 1 80 ? -11.700 2.541 18.060 1.00 81.44 80 THR A C 1
ATOM 642 O O . THR A 1 80 ? -12.379 3.381 17.478 1.00 81.44 80 THR A O 1
ATOM 645 N N . PHE A 1 81 ? -12.065 2.075 19.255 1.00 75.50 81 PHE A N 1
ATOM 646 C CA . PHE A 1 81 ? -13.263 2.576 19.933 1.00 75.50 81 PHE A CA 1
ATOM 647 C C . PHE A 1 81 ? -13.278 4.112 20.084 1.00 75.50 81 PHE A C 1
ATOM 649 O O . PHE A 1 81 ? -14.349 4.713 20.097 1.00 75.50 81 PHE A O 1
ATOM 656 N N . TRP A 1 82 ? -12.100 4.735 20.188 1.00 72.88 82 TRP A N 1
ATOM 657 C CA . TRP A 1 82 ? -11.926 6.177 20.383 1.00 72.88 82 TRP A CA 1
ATOM 658 C C . TRP A 1 82 ? -11.666 6.940 19.074 1.00 72.88 82 TRP A C 1
ATOM 660 O O . TRP A 1 82 ? -11.315 8.118 19.115 1.00 72.88 82 TRP A O 1
ATOM 670 N N . GLY A 1 83 ? -11.840 6.282 17.925 1.00 77.62 83 GLY A N 1
ATOM 671 C CA . GLY A 1 83 ? -11.556 6.823 16.600 1.00 77.62 83 GLY A CA 1
ATOM 672 C C . GLY A 1 83 ? -10.255 6.287 16.005 1.00 77.62 83 GLY A C 1
ATOM 673 O O . GLY A 1 83 ? -9.721 5.265 16.439 1.00 77.62 83 GLY A O 1
ATOM 674 N N . TRP A 1 84 ? -9.732 6.985 15.004 1.00 84.31 84 TRP A N 1
ATOM 675 C CA . TRP A 1 84 ? -8.580 6.543 14.225 1.00 84.31 84 TRP A CA 1
ATOM 676 C C . TRP A 1 84 ? -7.257 6.877 14.901 1.00 84.31 84 TRP A C 1
ATOM 678 O O . TRP A 1 84 ? -7.053 7.982 15.405 1.00 84.31 84 TRP A O 1
ATOM 688 N N . ARG A 1 85 ? -6.323 5.929 14.849 1.00 84.25 85 ARG A N 1
ATOM 689 C CA . ARG A 1 85 ? -4.956 6.094 15.348 1.00 84.25 85 ARG A CA 1
ATOM 690 C C . ARG A 1 85 ? -3.950 5.705 14.273 1.00 84.25 85 ARG A C 1
ATOM 692 O O . ARG A 1 85 ? -4.093 4.651 13.658 1.00 84.25 85 ARG A O 1
ATOM 699 N N . VAL A 1 86 ? -2.896 6.502 14.112 1.00 85.38 86 VAL A N 1
ATOM 700 C CA . VAL A 1 86 ? -1.720 6.120 13.316 1.00 85.38 86 VAL A CA 1
ATOM 701 C C . VAL A 1 86 ? -0.966 5.006 14.044 1.00 85.38 86 VAL A C 1
ATOM 703 O O . VAL A 1 86 ? -0.552 5.165 15.191 1.00 85.38 86 VAL A O 1
ATOM 706 N N . VAL A 1 87 ? -0.817 3.857 13.390 1.00 88.06 87 VAL A N 1
ATOM 707 C CA . VAL A 1 87 ? -0.107 2.684 13.926 1.00 88.06 87 VAL A CA 1
ATOM 708 C C . VAL A 1 87 ? 1.322 2.625 13.404 1.00 88.06 87 VAL A C 1
ATOM 710 O O . VAL A 1 87 ? 2.227 2.207 14.121 1.00 88.06 87 VAL A O 1
ATOM 713 N N . SER A 1 88 ? 1.525 3.026 12.153 1.00 85.94 88 SER A N 1
ATOM 714 C CA . SER A 1 88 ? 2.830 3.045 11.507 1.00 85.94 88 SER A CA 1
ATOM 715 C C . SER A 1 88 ? 2.842 4.090 10.398 1.00 85.94 88 SER A C 1
ATOM 717 O O . SER A 1 88 ? 1.792 4.434 9.852 1.00 85.94 88 SER A O 1
ATOM 719 N N . ALA A 1 89 ? 4.031 4.581 10.075 1.00 86.00 89 ALA A N 1
ATOM 720 C CA . ALA A 1 89 ? 4.281 5.453 8.944 1.00 86.00 89 ALA A CA 1
ATOM 721 C C . ALA A 1 89 ? 5.525 4.950 8.208 1.00 86.00 89 ALA A C 1
ATOM 723 O O . ALA A 1 89 ? 6.452 4.427 8.831 1.00 86.00 89 ALA A O 1
ATOM 724 N N . GLY A 1 90 ? 5.529 5.093 6.890 1.00 83.25 90 GLY A N 1
ATOM 725 C CA . GLY A 1 90 ? 6.654 4.757 6.028 1.00 83.25 90 GLY A CA 1
ATOM 726 C C . GLY A 1 90 ? 6.757 5.773 4.903 1.00 83.25 90 GLY A C 1
ATOM 727 O O . GLY A 1 90 ? 5.762 6.392 4.535 1.00 83.25 90 GLY A O 1
ATOM 728 N N . TRP A 1 91 ? 7.951 5.938 4.353 1.00 82.62 91 TRP A N 1
ATOM 729 C CA . TRP A 1 91 ? 8.207 6.821 3.221 1.00 82.62 91 TRP A CA 1
ATOM 730 C C . TRP A 1 91 ? 8.937 6.055 2.120 1.00 82.62 91 TRP A C 1
ATOM 732 O O . TRP A 1 91 ? 9.622 5.066 2.395 1.00 82.62 91 TRP A O 1
ATOM 742 N N . ASP A 1 92 ? 8.749 6.487 0.879 1.00 79.06 92 ASP A N 1
ATOM 743 C CA . ASP A 1 92 ? 9.437 5.939 -0.284 1.00 79.06 92 ASP A CA 1
ATOM 744 C C . ASP A 1 92 ? 9.726 7.040 -1.310 1.00 79.06 92 ASP A C 1
ATOM 746 O O . ASP A 1 92 ? 8.861 7.869 -1.608 1.00 79.06 92 ASP A O 1
ATOM 750 N N . SER A 1 93 ? 10.946 7.026 -1.848 1.00 65.25 93 SER A N 1
ATOM 751 C CA . SER A 1 93 ? 11.461 7.998 -2.820 1.00 65.25 93 SER A CA 1
ATOM 752 C C . SER A 1 93 ? 11.976 7.341 -4.111 1.00 65.25 93 SER A C 1
ATOM 754 O O . SER A 1 93 ? 12.875 7.872 -4.761 1.00 65.25 93 SER A O 1
ATOM 756 N N . GLY A 1 94 ? 11.428 6.178 -4.484 1.00 68.75 94 GLY A N 1
ATOM 757 C CA . GLY A 1 94 ? 11.838 5.431 -5.686 1.00 68.75 94 GLY A CA 1
ATOM 758 C C . GLY A 1 94 ? 12.172 3.960 -5.433 1.00 68.75 94 GLY A C 1
ATOM 759 O O . GLY A 1 94 ? 12.876 3.336 -6.226 1.00 68.75 94 GLY A O 1
ATOM 760 N N . GLY A 1 95 ? 11.717 3.408 -4.310 1.00 75.06 95 GLY A N 1
ATOM 761 C CA . GLY A 1 95 ? 11.938 2.030 -3.907 1.00 75.06 95 GLY A CA 1
ATOM 762 C C . GLY A 1 95 ? 10.624 1.307 -3.626 1.00 75.06 95 GLY A C 1
ATOM 763 O O . GLY A 1 95 ? 9.623 1.455 -4.329 1.00 75.06 95 GLY A O 1
ATOM 764 N N . MET A 1 96 ? 10.662 0.450 -2.614 1.00 84.75 96 MET A N 1
ATOM 765 C CA . MET A 1 96 ? 9.519 -0.324 -2.160 1.00 84.75 96 MET A CA 1
ATOM 766 C C . MET A 1 96 ? 9.520 -0.349 -0.639 1.00 84.75 96 MET A C 1
ATOM 768 O O . MET A 1 96 ? 10.535 -0.659 -0.012 1.00 84.75 96 MET A O 1
ATOM 772 N N . ASN A 1 97 ? 8.362 -0.077 -0.055 1.00 89.25 97 ASN A N 1
ATOM 773 C CA . ASN A 1 97 ? 8.144 -0.116 1.379 1.00 89.25 97 ASN A CA 1
ATOM 774 C C . ASN A 1 97 ? 6.946 -1.021 1.704 1.00 89.25 97 ASN A C 1
ATOM 776 O O . ASN A 1 97 ? 6.183 -1.425 0.823 1.00 89.25 97 ASN A O 1
ATOM 780 N N . SER A 1 98 ? 6.793 -1.403 2.970 1.00 90.81 98 SER A N 1
ATOM 781 C CA . SER A 1 98 ? 5.734 -2.324 3.370 1.00 90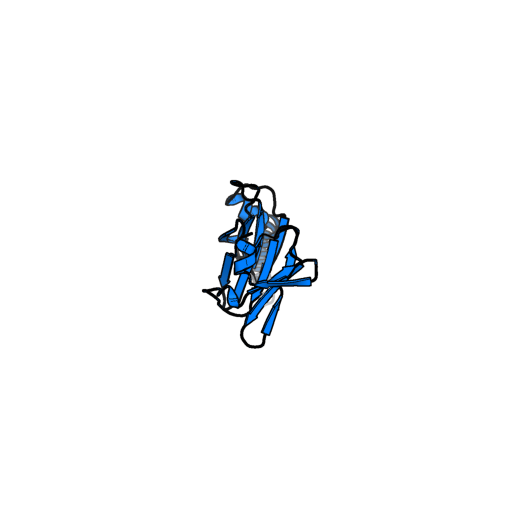.81 98 SER A CA 1
ATOM 782 C C . SER A 1 98 ? 5.267 -2.129 4.806 1.00 90.81 98 SER A C 1
ATOM 784 O O . SER A 1 98 ? 6.029 -1.742 5.690 1.00 90.81 98 SER A O 1
ATOM 786 N N . PHE A 1 99 ? 4.010 -2.487 5.046 1.00 91.06 99 PHE A N 1
ATOM 787 C CA . PHE A 1 99 ? 3.452 -2.703 6.369 1.00 91.06 99 PHE A CA 1
ATOM 788 C C . PHE A 1 99 ? 3.066 -4.167 6.512 1.00 91.06 99 PHE A C 1
ATOM 790 O O . PHE A 1 99 ? 2.332 -4.704 5.690 1.00 91.06 99 PHE A O 1
ATOM 797 N N . THR A 1 100 ? 3.519 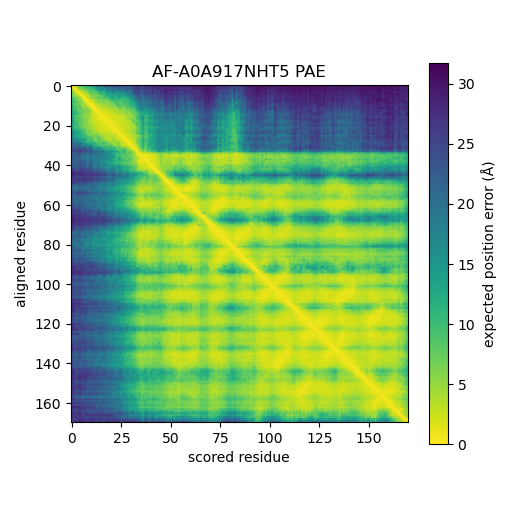-4.814 7.581 1.00 89.06 100 THR A N 1
ATOM 798 C CA . THR A 1 100 ? 3.170 -6.210 7.858 1.00 89.06 100 THR A CA 1
ATOM 799 C C . THR A 1 100 ? 2.318 -6.300 9.110 1.00 89.06 100 THR A C 1
ATOM 801 O O . THR A 1 100 ? 2.687 -5.766 10.161 1.00 89.06 100 THR A O 1
ATOM 804 N N . ARG A 1 101 ? 1.165 -6.966 9.009 1.00 84.00 101 ARG A N 1
ATOM 805 C CA . ARG A 1 101 ? 0.233 -7.112 10.125 1.00 84.00 101 ARG A CA 1
ATOM 806 C C . ARG A 1 101 ? -0.724 -8.282 9.923 1.00 84.00 101 ARG A C 1
ATOM 808 O O . ARG A 1 101 ? -1.150 -8.558 8.810 1.00 84.00 101 ARG A O 1
ATOM 815 N N . ASP A 1 102 ? -1.077 -8.949 11.019 1.00 85.31 102 ASP A N 1
ATOM 816 C CA . ASP A 1 102 ? -2.123 -9.983 11.069 1.00 85.31 102 ASP A CA 1
ATOM 817 C C . ASP A 1 102 ? -1.972 -11.087 10.003 1.00 85.31 102 ASP A C 1
ATOM 819 O O . ASP A 1 102 ? -2.947 -11.566 9.435 1.00 85.31 102 ASP A O 1
ATOM 823 N N . GLY A 1 103 ? -0.729 -11.493 9.721 1.00 88.62 103 GLY A N 1
ATOM 824 C CA . GLY A 1 103 ? -0.441 -12.532 8.729 1.00 88.62 103 GLY A CA 1
ATOM 825 C C . GLY A 1 103 ? -0.533 -12.066 7.276 1.00 88.62 103 GLY A C 1
ATOM 826 O O . GLY A 1 103 ? -0.525 -12.908 6.389 1.00 88.62 103 GLY A O 1
ATOM 827 N N . SER A 1 104 ? -0.612 -10.761 7.027 1.00 91.69 104 SER A N 1
ATOM 828 C CA . SER A 1 104 ? -0.658 -10.150 5.697 1.00 91.69 104 SER A CA 1
ATOM 829 C C . SER A 1 104 ? 0.372 -9.031 5.581 1.00 91.69 104 SER A C 1
ATOM 831 O O . SER A 1 104 ? 0.772 -8.424 6.583 1.00 91.69 104 SER A O 1
ATOM 833 N N . THR A 1 105 ? 0.794 -8.742 4.357 1.00 93.38 105 THR A N 1
ATOM 834 C CA . THR A 1 105 ? 1.723 -7.650 4.084 1.00 93.38 105 THR A CA 1
ATOM 835 C C . THR A 1 105 ? 1.148 -6.753 2.999 1.00 93.38 105 THR A C 1
ATOM 837 O O . THR A 1 105 ? 0.780 -7.200 1.916 1.00 93.38 105 THR A O 1
ATOM 840 N N . PHE A 1 106 ? 1.062 -5.467 3.312 1.00 93.56 106 PHE A N 1
ATOM 841 C CA . PHE A 1 106 ? 0.734 -4.409 2.376 1.00 93.56 106 PHE A CA 1
ATOM 842 C C . PHE A 1 106 ? 2.034 -3.805 1.867 1.00 93.56 106 PHE A C 1
ATOM 844 O O . PHE A 1 106 ? 2.871 -3.381 2.662 1.00 93.56 106 PHE A O 1
ATOM 851 N N . ILE A 1 107 ? 2.216 -3.778 0.559 1.00 92.88 107 ILE A N 1
ATOM 852 C CA . ILE A 1 107 ? 3.459 -3.376 -0.095 1.00 92.88 107 ILE A CA 1
ATOM 853 C C . ILE A 1 107 ? 3.124 -2.235 -1.032 1.00 92.88 107 ILE A C 1
ATOM 855 O O . ILE A 1 107 ? 2.073 -2.254 -1.671 1.00 92.88 107 ILE A O 1
ATOM 859 N N . TRP A 1 108 ? 3.989 -1.239 -1.105 1.00 92.69 108 TRP A N 1
ATOM 860 C CA . TRP A 1 108 ? 3.757 -0.079 -1.943 1.00 92.69 108 TRP A CA 1
ATOM 861 C C . TRP A 1 108 ? 5.066 0.560 -2.381 1.00 92.69 108 TRP A C 1
ATOM 863 O O . TRP A 1 108 ? 6.128 0.319 -1.804 1.00 92.69 1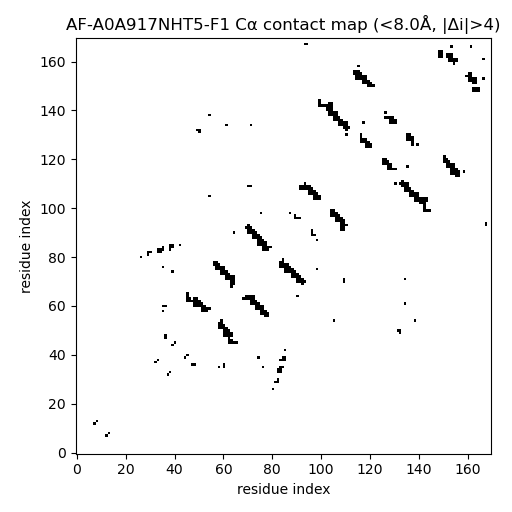08 TRP A O 1
ATOM 873 N N . GLY A 1 109 ? 4.965 1.406 -3.393 1.00 89.81 109 GLY A N 1
ATOM 874 C CA . GLY A 1 109 ? 6.062 2.234 -3.857 1.00 89.81 109 GLY A CA 1
ATOM 875 C C . GLY A 1 109 ? 5.558 3.357 -4.747 1.00 89.81 109 GLY A C 1
ATOM 876 O O . GLY A 1 109 ? 4.355 3.517 -4.989 1.00 89.81 109 GLY A O 1
ATOM 877 N N . THR A 1 110 ? 6.497 4.156 -5.223 1.00 87.56 110 THR A N 1
ATOM 878 C CA . THR A 1 110 ? 6.221 5.256 -6.147 1.00 87.56 110 THR A CA 1
ATOM 879 C C . THR A 1 110 ? 6.170 4.774 -7.598 1.00 87.56 110 THR A C 1
ATOM 881 O O . THR A 1 110 ? 6.754 3.755 -7.962 1.00 87.56 110 THR A O 1
ATOM 884 N N . VAL A 1 111 ? 5.395 5.475 -8.424 1.00 83.75 111 VAL A N 1
ATOM 885 C CA . VAL A 1 111 ? 5.174 5.170 -9.847 1.00 83.75 111 VAL A CA 1
ATOM 886 C C . VAL A 1 111 ? 5.942 6.172 -10.699 1.00 83.75 111 VAL A C 1
ATOM 888 O O . VAL A 1 111 ? 5.873 7.377 -10.441 1.00 83.75 111 VAL A O 1
ATOM 891 N N . ASP A 1 112 ? 6.603 5.689 -11.750 1.00 81.00 112 ASP A N 1
ATOM 892 C CA . ASP A 1 112 ? 7.097 6.533 -12.839 1.00 81.00 112 ASP A CA 1
ATOM 893 C C . ASP A 1 112 ? 6.118 6.553 -14.032 1.00 81.00 112 ASP A C 1
ATOM 895 O O . ASP A 1 112 ? 5.142 5.807 -14.085 1.00 81.00 112 ASP A O 1
ATOM 899 N N . GLN A 1 113 ? 6.370 7.413 -15.022 1.00 79.62 113 GLN A N 1
ATOM 900 C CA . GLN A 1 113 ? 5.490 7.553 -16.194 1.00 79.62 113 GLN A CA 1
ATOM 901 C C . GLN A 1 113 ? 5.527 6.356 -17.158 1.00 79.62 113 GLN A C 1
ATOM 903 O O . GLN A 1 113 ? 4.722 6.300 -18.084 1.00 79.62 113 GLN A O 1
ATOM 908 N N . SER A 1 114 ? 6.470 5.432 -16.984 1.00 84.19 114 SER A N 1
ATOM 909 C CA . SER A 1 114 ? 6.682 4.282 -17.862 1.00 84.19 114 SER A CA 1
ATOM 910 C C . SER A 1 114 ? 6.035 2.999 -17.336 1.00 84.19 114 SER A C 1
ATOM 912 O O . SER A 1 114 ? 5.900 2.031 -18.087 1.00 84.19 114 SER A O 1
ATOM 914 N N . LEU A 1 115 ? 5.605 2.998 -16.073 1.00 87.81 115 LEU A N 1
ATOM 915 C CA . LEU A 1 115 ? 5.071 1.842 -15.372 1.00 87.81 115 LEU A CA 1
ATOM 916 C C . LEU A 1 115 ? 3.617 1.538 -15.762 1.00 87.81 115 LEU A C 1
ATOM 918 O O . LEU A 1 115 ? 2.730 2.388 -15.678 1.00 87.81 115 LEU A O 1
ATOM 922 N N . ARG A 1 116 ? 3.361 0.281 -16.132 1.00 91.00 116 ARG A N 1
ATOM 923 C CA . ARG A 1 116 ? 2.021 -0.258 -16.406 1.00 91.00 116 ARG A CA 1
ATOM 924 C C . ARG A 1 116 ? 1.515 -1.185 -15.308 1.00 91.00 116 ARG A C 1
ATOM 926 O O . ARG A 1 116 ? 0.321 -1.175 -15.029 1.00 91.00 116 ARG A O 1
ATOM 933 N N . ASP A 1 117 ? 2.384 -2.027 -14.757 1.00 93.12 117 ASP A N 1
ATOM 934 C CA . ASP A 1 117 ? 2.036 -3.000 -13.716 1.00 93.12 117 ASP A CA 1
ATOM 935 C C . ASP A 1 117 ? 3.282 -3.369 -12.896 1.00 93.12 117 ASP A C 1
ATOM 937 O O . ASP A 1 117 ? 4.408 -3.312 -13.401 1.00 93.12 117 ASP A O 1
ATOM 941 N N . VAL A 1 118 ? 3.071 -3.790 -11.652 1.00 93.25 118 VAL A N 1
ATOM 942 C CA . VAL A 1 118 ? 4.100 -4.374 -10.787 1.00 93.25 118 VAL A CA 1
ATOM 943 C C . VAL A 1 118 ? 3.637 -5.763 -10.388 1.00 93.25 118 VAL A C 1
ATOM 945 O O . VAL A 1 118 ? 2.546 -5.949 -9.852 1.00 93.25 118 VAL A O 1
ATOM 948 N N . LEU A 1 119 ? 4.484 -6.746 -10.660 1.00 95.12 119 LEU A N 1
ATOM 949 C CA . LEU A 1 119 ? 4.207 -8.150 -10.426 1.00 95.12 119 LEU A CA 1
ATOM 950 C C . LEU A 1 119 ? 5.111 -8.672 -9.322 1.00 95.12 119 LEU A C 1
ATOM 952 O O . LEU A 1 119 ? 6.326 -8.463 -9.354 1.00 95.12 119 LEU A O 1
ATOM 956 N N . TYR A 1 120 ? 4.521 -9.430 -8.408 1.00 94.75 120 TYR A N 1
ATOM 957 C CA . TYR A 1 120 ? 5.254 -10.214 -7.427 1.00 94.75 120 TYR A CA 1
ATOM 958 C C . TYR A 1 120 ? 4.953 -11.697 -7.607 1.00 94.75 120 TYR A C 1
ATOM 960 O O . TYR A 1 120 ? 3.794 -12.121 -7.619 1.00 94.75 120 TYR A O 1
ATOM 968 N N . HIS A 1 121 ? 6.002 -12.498 -7.744 1.00 93.75 121 HIS A N 1
ATOM 969 C CA . HIS A 1 121 ? 5.907 -13.932 -7.966 1.00 93.75 121 HIS A CA 1
ATOM 970 C C . HIS A 1 121 ? 6.295 -14.688 -6.700 1.00 93.75 121 HIS A C 1
ATOM 972 O O . HIS A 1 121 ? 7.420 -14.581 -6.218 1.00 93.75 121 HIS A O 1
ATOM 978 N N . ARG A 1 122 ? 5.382 -15.518 -6.189 1.00 91.44 122 ARG A N 1
ATOM 979 C CA . ARG A 1 122 ? 5.671 -16.411 -5.064 1.00 91.44 122 ARG A CA 1
ATOM 980 C C . ARG A 1 122 ? 5.115 -17.802 -5.325 1.00 91.44 122 ARG A C 1
ATOM 982 O O . ARG A 1 122 ? 3.904 -18.005 -5.402 1.00 91.44 122 ARG A O 1
ATOM 989 N N . GLY A 1 123 ? 6.017 -18.774 -5.451 1.00 88.81 123 GLY A N 1
ATOM 990 C CA . GLY A 1 123 ? 5.651 -20.135 -5.838 1.00 88.81 123 GLY A CA 1
ATOM 991 C C . GLY A 1 123 ? 4.977 -20.146 -7.211 1.00 88.81 123 GLY A C 1
ATOM 992 O O . GLY A 1 123 ? 5.584 -19.749 -8.201 1.00 88.81 123 GLY A O 1
ATOM 993 N N . HIS A 1 124 ? 3.718 -20.582 -7.263 1.00 92.06 124 HIS A N 1
ATOM 994 C CA . HIS A 1 124 ? 2.920 -20.636 -8.495 1.00 92.06 124 HIS A CA 1
ATOM 995 C C . HIS A 1 124 ? 1.935 -19.468 -8.642 1.00 92.06 124 HIS A C 1
ATOM 997 O O . HIS A 1 124 ? 1.164 -19.437 -9.600 1.00 92.06 124 HIS A O 1
ATOM 1003 N N . THR A 1 125 ? 1.955 -18.512 -7.711 1.00 94.69 125 THR A N 1
ATOM 1004 C CA . THR A 1 125 ? 1.026 -17.382 -7.695 1.00 94.69 125 THR A CA 1
ATOM 1005 C C . THR A 1 125 ? 1.734 -16.111 -8.139 1.00 94.69 125 THR A C 1
ATOM 1007 O O . THR A 1 125 ? 2.852 -15.821 -7.710 1.00 94.69 125 THR A O 1
ATOM 1010 N N . THR A 1 126 ? 1.062 -15.347 -8.998 1.00 95.50 126 THR A N 1
ATOM 1011 C CA . THR A 1 126 ? 1.469 -13.987 -9.361 1.00 95.50 126 THR A CA 1
ATOM 1012 C C . THR A 1 126 ? 0.470 -13.016 -8.763 1.00 95.50 126 THR A C 1
ATOM 1014 O O . THR A 1 126 ? -0.736 -13.159 -8.959 1.00 95.50 126 THR A O 1
ATOM 1017 N N . TYR A 1 127 ? 0.986 -12.050 -8.023 1.00 95.19 127 TYR A N 1
ATOM 1018 C CA . TYR A 1 127 ? 0.221 -10.973 -7.427 1.00 95.19 127 TYR A CA 1
ATOM 1019 C C . TYR A 1 127 ? 0.456 -9.707 -8.247 1.00 95.19 127 TYR A C 1
ATOM 1021 O O . TYR A 1 127 ? 1.591 -9.425 -8.629 1.00 95.19 127 TYR A O 1
ATOM 1029 N N . HIS A 1 128 ? -0.619 -8.974 -8.517 1.00 95.69 128 HIS A N 1
ATOM 1030 C CA . HIS A 1 128 ? -0.600 -7.748 -9.309 1.00 95.69 128 HIS A CA 1
ATOM 1031 C C . HIS A 1 128 ? -0.786 -6.544 -8.398 1.00 95.69 128 HIS A C 1
ATOM 1033 O O . HIS A 1 128 ? -1.602 -6.587 -7.472 1.00 95.69 128 HIS A O 1
ATOM 1039 N N . ALA A 1 129 ? -0.053 -5.475 -8.676 1.00 94.31 129 ALA A N 1
ATOM 1040 C CA . ALA A 1 129 ? -0.251 -4.217 -7.992 1.00 94.31 129 ALA A CA 1
ATOM 1041 C C . ALA A 1 129 ? -1.410 -3.421 -8.593 1.00 94.31 129 ALA A C 1
ATOM 1043 O O . ALA A 1 129 ? -1.682 -3.433 -9.791 1.00 94.31 129 ALA A O 1
ATOM 1044 N N . HIS A 1 130 ? -2.068 -2.661 -7.732 1.00 92.50 130 HIS A N 1
ATOM 1045 C CA . HIS A 1 130 ? -2.951 -1.582 -8.124 1.00 92.50 130 HIS A CA 1
ATOM 1046 C C . HIS A 1 130 ? -2.133 -0.307 -8.294 1.00 92.50 130 HIS A C 1
ATOM 1048 O O . HIS A 1 130 ? -1.321 0.025 -7.435 1.00 92.50 130 HIS A O 1
ATOM 1054 N N . ILE A 1 131 ? -2.385 0.437 -9.370 1.00 89.31 131 ILE A N 1
ATOM 1055 C CA . ILE A 1 131 ? -1.778 1.749 -9.611 1.00 89.31 131 ILE A CA 1
ATOM 1056 C C . ILE A 1 131 ? -2.827 2.829 -9.341 1.00 89.31 131 ILE A C 1
ATOM 1058 O O . ILE A 1 131 ? -3.921 2.798 -9.904 1.00 89.31 131 ILE A O 1
ATOM 1062 N N . ALA A 1 132 ? -2.494 3.789 -8.480 1.00 84.00 132 ALA A N 1
ATOM 1063 C CA . ALA A 1 132 ? -3.356 4.905 -8.111 1.00 84.00 132 ALA A CA 1
ATOM 1064 C C . ALA A 1 132 ? -2.559 6.217 -8.082 1.00 84.00 132 ALA A C 1
ATOM 1066 O O . ALA A 1 132 ? -1.876 6.542 -7.112 1.00 84.00 132 ALA A O 1
ATOM 1067 N N . GLY A 1 133 ? -2.659 7.006 -9.152 1.00 82.38 133 GLY A N 1
ATOM 1068 C CA . GLY A 1 133 ? -1.933 8.271 -9.258 1.00 82.38 133 GLY A CA 1
ATOM 1069 C C . GLY A 1 133 ? -0.419 8.050 -9.283 1.00 82.38 133 GLY A C 1
ATOM 1070 O O . GLY A 1 133 ? 0.094 7.451 -10.221 1.00 82.38 133 GLY A O 1
ATOM 1071 N N . ARG A 1 134 ? 0.292 8.547 -8.263 1.00 82.69 134 ARG A N 1
ATOM 1072 C CA . ARG A 1 134 ? 1.763 8.458 -8.149 1.00 82.69 134 ARG A CA 1
ATOM 1073 C C . ARG A 1 134 ? 2.253 7.252 -7.339 1.00 82.69 134 ARG A C 1
ATOM 1075 O O . ARG A 1 134 ? 3.448 7.163 -7.072 1.00 82.69 134 ARG A O 1
ATOM 1082 N N . VAL A 1 135 ? 1.357 6.354 -6.925 1.00 88.75 135 VAL A N 1
ATOM 1083 C CA . VAL A 1 135 ? 1.707 5.167 -6.130 1.00 88.75 135 VAL A CA 1
ATOM 1084 C C . VAL A 1 135 ? 1.176 3.898 -6.760 1.00 88.75 135 VAL A C 1
ATOM 1086 O O . VAL A 1 135 ? 0.113 3.890 -7.385 1.00 88.75 135 VAL A O 1
ATOM 1089 N N . TRP A 1 136 ? 1.908 2.817 -6.552 1.00 92.19 136 TRP A N 1
ATOM 1090 C CA . TRP A 1 136 ? 1.410 1.469 -6.744 1.00 92.19 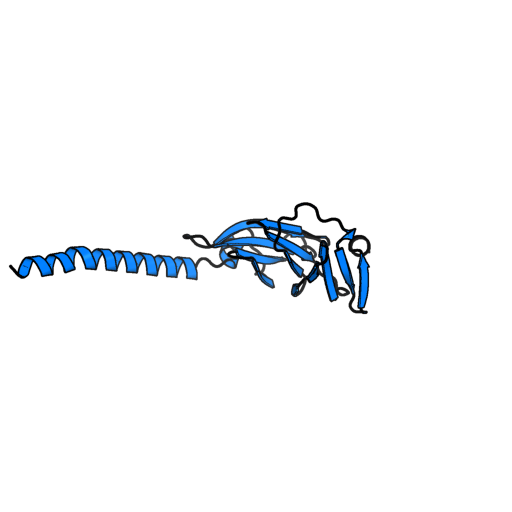136 TRP A CA 1
ATOM 1091 C C . TRP A 1 136 ? 1.385 0.778 -5.385 1.00 92.19 136 TRP A C 1
ATOM 1093 O O . TRP A 1 136 ? 2.167 1.108 -4.490 1.00 92.19 136 TRP A O 1
ATOM 1103 N N . TYR A 1 137 ? 0.463 -0.158 -5.207 1.00 93.56 137 TYR A N 1
ATOM 1104 C CA . TYR A 1 137 ? 0.354 -0.926 -3.976 1.00 93.56 137 TYR A CA 1
ATOM 1105 C C . TYR A 1 137 ? -0.245 -2.304 -4.217 1.00 93.56 137 TYR A C 1
ATOM 1107 O O . TYR A 1 137 ? -0.959 -2.533 -5.190 1.00 93.56 137 TYR A O 1
ATOM 1115 N N . MET A 1 138 ? 0.006 -3.224 -3.297 1.00 93.88 138 MET A N 1
ATOM 1116 C CA . MET A 1 138 ? -0.580 -4.553 -3.303 1.00 93.88 138 MET A CA 1
ATOM 1117 C C . MET A 1 138 ? -0.711 -5.111 -1.895 1.00 93.88 138 MET A C 1
ATOM 1119 O O . MET A 1 138 ? 0.078 -4.800 -1.004 1.00 93.88 138 MET A O 1
ATOM 1123 N N . GLU A 1 139 ? -1.687 -5.988 -1.721 1.00 93.00 139 GLU A N 1
ATOM 1124 C CA . GLU A 1 139 ? -1.859 -6.774 -0.509 1.00 93.00 139 GLU A CA 1
ATOM 1125 C C . GLU A 1 139 ? -1.532 -8.236 -0.809 1.00 93.00 139 GLU A C 1
ATOM 1127 O O . GLU A 1 139 ? -2.057 -8.823 -1.758 1.00 93.00 139 GLU A O 1
ATOM 1132 N N . VAL A 1 140 ? -0.666 -8.828 0.012 1.00 93.06 140 VAL A N 1
ATOM 1133 C CA . VAL A 1 140 ? -0.360 -10.257 -0.039 1.00 93.06 140 VAL A CA 1
ATOM 1134 C C . VAL A 1 140 ? -0.838 -10.957 1.238 1.00 93.06 140 VAL A C 1
ATOM 1136 O O . VAL A 1 140 ? -0.643 -10.434 2.340 1.00 93.06 140 VAL A O 1
ATOM 1139 N N . PRO A 1 141 ? -1.445 -12.156 1.132 1.00 93.25 141 PRO A N 1
ATOM 1140 C CA . PRO A 1 141 ? -2.069 -12.856 2.257 1.00 93.25 141 PRO A CA 1
ATOM 1141 C C . PRO A 1 141 ? -1.044 -13.644 3.091 1.00 93.25 141 PRO A C 1
ATOM 1143 O O . PRO A 1 141 ? -1.269 -14.797 3.459 1.00 93.25 141 PRO A O 1
ATOM 1146 N N . PHE A 1 142 ? 0.133 -13.064 3.305 1.00 92.00 142 PHE A N 1
ATOM 1147 C CA . PHE A 1 142 ? 1.209 -13.638 4.101 1.00 92.00 142 PHE A CA 1
ATOM 1148 C C . PHE A 1 142 ? 2.116 -12.541 4.646 1.00 92.00 142 PHE A C 1
ATOM 1150 O O . PHE A 1 142 ? 2.264 -11.484 4.040 1.00 92.00 142 PHE A O 1
ATOM 1157 N N . THR A 1 143 ? 2.778 -12.843 5.757 1.00 90.62 143 THR A N 1
ATOM 1158 C CA . THR A 1 143 ? 3.863 -12.031 6.308 1.00 90.62 143 THR A CA 1
ATOM 1159 C C . THR A 1 143 ? 5.110 -12.177 5.435 1.00 90.62 143 THR A C 1
ATOM 1161 O O . THR A 1 143 ? 5.653 -13.277 5.311 1.00 90.62 143 THR A O 1
ATOM 1164 N N . GLU A 1 144 ? 5.579 -11.070 4.867 1.00 84.19 144 GLU A N 1
ATOM 1165 C CA . GLU A 1 144 ? 6.851 -10.973 4.153 1.00 84.19 144 GLU A CA 1
ATOM 1166 C C . GLU A 1 144 ? 7.722 -9.893 4.805 1.00 84.19 144 GLU A C 1
ATOM 1168 O O . GLU A 1 144 ? 7.306 -8.747 4.962 1.00 84.19 144 GLU A O 1
ATOM 1173 N N . HIS A 1 145 ? 8.930 -10.272 5.220 1.00 76.56 145 HIS A N 1
ATOM 1174 C CA . HIS A 1 145 ? 9.892 -9.351 5.840 1.00 76.56 145 HIS A CA 1
ATOM 1175 C C . HIS A 1 145 ? 11.080 -9.048 4.929 1.00 76.56 145 HIS A C 1
ATOM 1177 O O . HIS A 1 145 ? 11.794 -8.074 5.159 1.00 76.56 145 HIS A O 1
ATOM 1183 N N . VAL A 1 146 ? 11.313 -9.888 3.916 1.00 79.88 146 VAL A N 1
ATOM 1184 C CA . VAL A 1 146 ? 12.435 -9.755 2.992 1.00 79.88 146 VAL A CA 1
ATOM 1185 C C . VAL A 1 146 ? 11.913 -9.894 1.573 1.00 79.88 146 VAL A C 1
ATOM 1187 O O . VAL A 1 146 ? 11.525 -10.972 1.135 1.00 79.88 146 VAL A O 1
ATOM 1190 N N . PHE A 1 147 ? 11.960 -8.801 0.823 1.00 79.44 147 PHE A N 1
ATOM 1191 C CA . PHE A 1 147 ? 11.605 -8.820 -0.586 1.00 79.44 147 PHE A CA 1
ATOM 1192 C C . PHE A 1 147 ? 12.842 -9.070 -1.438 1.00 79.44 147 PHE A C 1
ATOM 1194 O O . PHE A 1 147 ? 13.703 -8.203 -1.588 1.00 79.44 147 PHE A O 1
ATOM 1201 N N . TYR A 1 148 ? 12.938 -10.260 -2.025 1.00 81.94 148 TYR A N 1
ATOM 1202 C CA . TYR A 1 148 ? 13.993 -10.538 -2.989 1.00 81.94 148 TYR A CA 1
ATOM 1203 C C . TYR A 1 148 ? 13.636 -9.924 -4.340 1.00 81.94 148 TYR A C 1
ATOM 1205 O O . TYR A 1 148 ? 12.696 -10.365 -4.989 1.00 81.94 148 TYR A O 1
ATOM 1213 N N . TYR A 1 149 ? 14.433 -8.970 -4.821 1.00 80.81 149 TYR A N 1
ATOM 1214 C CA . TYR A 1 149 ? 14.182 -8.268 -6.089 1.00 80.81 149 TYR A CA 1
ATOM 1215 C C . TYR A 1 149 ? 13.997 -9.170 -7.321 1.00 80.81 149 TYR A C 1
ATOM 1217 O O . TYR A 1 149 ? 13.398 -8.747 -8.303 1.00 80.81 149 TYR A O 1
ATOM 1225 N N . LYS A 1 150 ? 14.511 -10.407 -7.291 1.00 84.75 150 LYS A N 1
ATOM 1226 C CA . LYS A 1 150 ? 14.331 -11.402 -8.364 1.00 84.75 150 LYS A CA 1
ATOM 1227 C C . LYS A 1 150 ? 12.881 -11.882 -8.512 1.00 84.75 150 LYS A C 1
ATOM 1229 O O . LYS A 1 150 ? 12.505 -12.332 -9.588 1.00 84.75 150 LYS A O 1
ATOM 1234 N N . ASP A 1 151 ? 12.105 -11.800 -7.435 1.00 91.38 151 ASP A N 1
ATOM 1235 C CA . ASP A 1 151 ? 10.711 -12.236 -7.384 1.00 91.38 151 ASP A CA 1
ATOM 1236 C C . ASP A 1 151 ? 9.767 -11.122 -7.872 1.00 91.38 151 ASP A C 1
ATOM 1238 O O . ASP A 1 151 ? 8.563 -11.331 -7.997 1.00 91.38 151 ASP A O 1
ATOM 1242 N N . TRP A 1 152 ? 10.320 -9.944 -8.182 1.00 91.81 152 TRP A N 1
ATOM 1243 C CA . TRP A 1 152 ? 9.594 -8.768 -8.635 1.00 91.81 152 TRP A CA 1
ATOM 1244 C C . TRP A 1 152 ? 9.863 -8.471 -10.105 1.00 91.81 152 TRP A C 1
ATOM 1246 O O . TRP A 1 152 ? 11.010 -8.458 -10.569 1.00 91.81 152 TRP A O 1
ATOM 1256 N N . GLN A 1 153 ? 8.796 -8.163 -10.833 1.00 93.38 153 GLN A N 1
ATOM 1257 C CA . GLN A 1 153 ? 8.867 -7.692 -12.208 1.00 93.38 153 GLN A CA 1
ATOM 1258 C C . GLN A 1 153 ? 8.068 -6.409 -12.370 1.00 93.38 153 GLN A C 1
ATOM 1260 O O . GLN A 1 153 ? 6.979 -6.255 -11.829 1.00 93.38 153 GLN A O 1
ATOM 1265 N N . VAL A 1 154 ? 8.613 -5.511 -13.172 1.00 92.19 154 VAL A N 1
ATOM 1266 C CA . VAL A 1 154 ? 7.943 -4.309 -13.644 1.00 92.19 154 VAL A CA 1
ATOM 1267 C C . VAL A 1 154 ? 7.499 -4.560 -15.078 1.00 92.19 154 VAL A C 1
ATOM 1269 O O . VAL A 1 154 ? 8.287 -5.031 -15.903 1.00 92.19 154 VAL A O 1
ATOM 1272 N N . VAL A 1 155 ? 6.236 -4.266 -15.373 1.00 93.38 155 VAL A N 1
ATOM 1273 C CA . VAL A 1 155 ? 5.703 -4.241 -16.736 1.00 93.38 155 VAL A CA 1
ATOM 1274 C C . VAL A 1 155 ? 5.630 -2.788 -17.171 1.00 93.38 155 VAL A C 1
ATOM 1276 O O . VAL A 1 155 ? 4.965 -1.984 -16.518 1.00 93.38 155 VAL A O 1
ATOM 1279 N N . LEU A 1 156 ? 6.295 -2.453 -18.271 1.00 92.56 156 LEU A N 1
ATOM 1280 C CA . LEU A 1 156 ? 6.270 -1.107 -18.833 1.00 92.56 156 LEU A CA 1
ATOM 1281 C C . LEU A 1 156 ? 5.050 -0.903 -19.745 1.00 92.56 156 LEU A C 1
ATOM 1283 O O . LEU A 1 156 ? 4.371 -1.857 -20.144 1.00 92.56 156 LEU A O 1
ATOM 1287 N N . LEU A 1 157 ? 4.757 0.352 -20.091 1.00 91.25 157 LEU A N 1
ATOM 1288 C CA . LEU A 1 157 ? 3.648 0.721 -20.983 1.00 91.25 157 LEU A CA 1
ATOM 1289 C C . LEU A 1 157 ? 3.736 0.055 -22.364 1.00 91.25 157 LEU A C 1
ATOM 1291 O O . LEU A 1 157 ? 2.702 -0.284 -22.940 1.00 91.25 157 LEU A O 1
ATOM 1295 N N . ASP A 1 158 ? 4.947 -0.195 -22.864 1.00 91.50 158 ASP A N 1
ATOM 1296 C CA . ASP A 1 158 ? 5.191 -0.921 -24.118 1.00 91.50 158 ASP A CA 1
ATOM 1297 C C . ASP A 1 158 ? 4.974 -2.447 -24.003 1.00 91.50 158 ASP A C 1
ATOM 1299 O O . ASP A 1 158 ? 5.033 -3.169 -24.997 1.00 91.50 158 ASP A O 1
ATOM 1303 N N . GLY A 1 159 ? 4.684 -2.944 -22.796 1.00 91.38 159 GLY A N 1
ATOM 1304 C CA . GLY A 1 159 ? 4.461 -4.355 -22.488 1.00 91.38 159 GLY A CA 1
ATOM 1305 C C . GLY A 1 159 ? 5.731 -5.149 -22.183 1.00 91.38 159 GLY A C 1
ATOM 1306 O O . GLY A 1 159 ? 5.630 -6.337 -21.861 1.00 91.38 159 GLY A O 1
ATOM 1307 N N . SER A 1 160 ? 6.910 -4.529 -22.254 1.00 92.56 160 SER A N 1
ATOM 1308 C CA . SER A 1 160 ? 8.158 -5.168 -21.849 1.00 92.56 160 SER A CA 1
ATOM 1309 C C . SER A 1 160 ? 8.164 -5.456 -20.346 1.00 92.56 160 SER A C 1
ATOM 1311 O O . SER A 1 160 ? 7.530 -4.7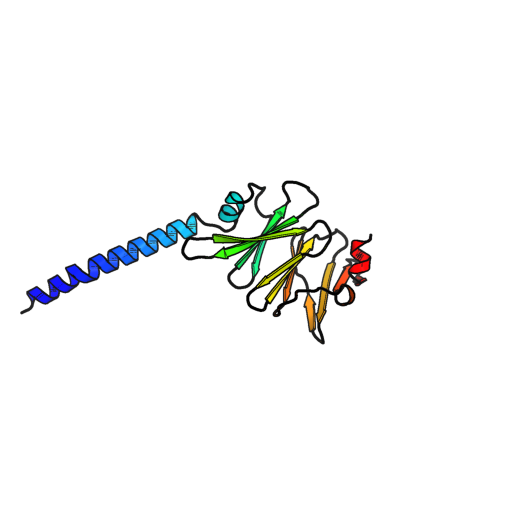64 -19.547 1.00 92.56 160 SER A O 1
ATOM 1313 N N . LYS A 1 161 ? 8.857 -6.533 -19.964 1.00 92.38 161 LYS A N 1
ATOM 1314 C CA . LYS A 1 161 ? 8.998 -6.959 -18.570 1.00 92.38 161 LYS A CA 1
ATOM 1315 C C . LYS A 1 161 ? 10.454 -6.869 -18.161 1.00 92.38 161 LYS A C 1
ATOM 1317 O O . LYS A 1 161 ? 11.303 -7.516 -18.778 1.00 92.38 161 LYS A O 1
ATOM 1322 N N . ILE A 1 162 ? 10.732 -6.113 -17.108 1.00 90.88 162 ILE A N 1
ATOM 1323 C CA . ILE A 1 162 ? 12.077 -5.966 -16.557 1.00 90.88 162 ILE A CA 1
ATOM 1324 C C . ILE A 1 162 ? 12.097 -6.377 -15.080 1.00 90.88 162 ILE A C 1
ATOM 1326 O O . ILE A 1 162 ? 11.115 -6.165 -14.369 1.00 90.88 162 ILE A O 1
ATOM 1330 N N . PRO A 1 163 ?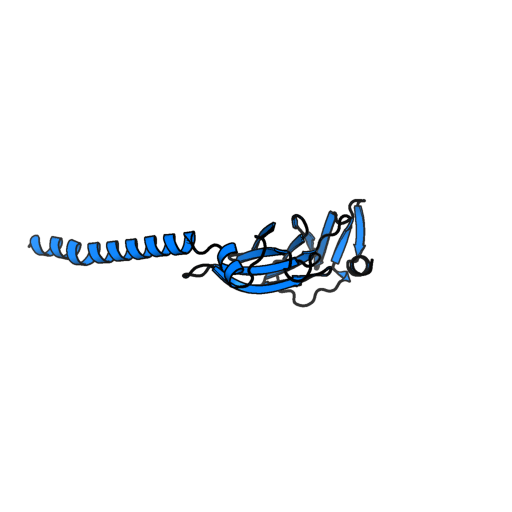 13.191 -6.983 -14.585 1.00 89.50 163 PRO A N 1
ATOM 1331 C CA . PRO A 1 163 ? 13.357 -7.212 -13.154 1.00 89.50 163 PRO A CA 1
ATOM 1332 C C . PRO A 1 163 ? 13.345 -5.889 -12.387 1.00 89.50 163 PRO A C 1
ATOM 1334 O O . PRO A 1 163 ? 13.967 -4.924 -12.835 1.00 89.50 163 PRO A O 1
ATOM 1337 N N . TRP A 1 164 ? 12.738 -5.875 -11.199 1.00 84.19 164 TRP A N 1
ATOM 1338 C CA . TRP A 1 164 ? 12.667 -4.678 -10.349 1.00 84.19 164 TRP A CA 1
ATOM 1339 C C . TRP A 1 164 ? 14.031 -4.020 -10.113 1.00 84.19 164 TRP A C 1
ATOM 1341 O O . TRP A 1 164 ? 14.174 -2.811 -10.254 1.00 84.19 164 TRP A O 1
ATOM 1351 N N . ALA A 1 165 ? 15.066 -4.827 -9.846 1.00 78.31 165 ALA A N 1
ATOM 1352 C CA . ALA A 1 165 ? 16.421 -4.333 -9.584 1.00 78.31 165 ALA A CA 1
ATOM 1353 C C . ALA A 1 165 ? 17.022 -3.504 -10.732 1.00 78.3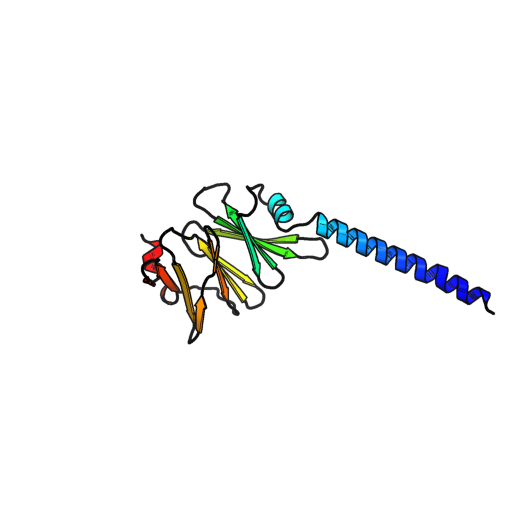1 165 ALA A C 1
ATOM 1355 O O . ALA A 1 165 ? 17.929 -2.717 -10.492 1.00 78.31 165 ALA A O 1
ATOM 1356 N N . ARG A 1 166 ? 16.563 -3.710 -11.976 1.00 72.38 166 ARG A N 1
ATOM 1357 C CA . ARG A 1 166 ? 17.008 -2.911 -13.126 1.00 72.38 166 ARG A CA 1
ATOM 1358 C C . ARG A 1 166 ? 16.239 -1.605 -13.259 1.00 72.38 166 ARG A C 1
ATOM 1360 O O . ARG A 1 166 ? 16.786 -0.666 -13.816 1.00 72.38 166 ARG A O 1
ATOM 1367 N N . TRP A 1 167 ? 15.003 -1.561 -12.773 1.00 69.00 167 TRP A N 1
ATOM 1368 C CA . TRP A 1 167 ? 14.140 -0.390 -12.869 1.00 69.00 167 TRP A CA 1
ATOM 1369 C C . TRP A 1 167 ? 14.587 0.717 -11.904 1.00 69.00 167 TRP A C 1
ATOM 1371 O O . TRP A 1 167 ? 14.741 1.856 -12.323 1.00 69.00 167 TRP A O 1
ATOM 1381 N N . THR A 1 168 ? 14.943 0.372 -10.660 1.00 63.66 168 THR A N 1
ATOM 1382 C CA . THR A 1 168 ? 15.382 1.336 -9.625 1.00 63.66 168 THR A CA 1
ATOM 1383 C C . THR A 1 168 ? 16.781 1.934 -9.840 1.00 63.66 168 THR A C 1
ATOM 1385 O O . THR A 1 168 ? 17.237 2.734 -9.029 1.00 63.66 168 THR A O 1
ATOM 1388 N N . THR A 1 169 ? 17.516 1.501 -10.869 1.00 56.88 169 THR A N 1
ATOM 1389 C CA . THR A 1 169 ? 18.879 1.980 -11.192 1.00 56.88 169 THR A CA 1
ATOM 1390 C C . THR A 1 169 ? 18.941 2.864 -12.438 1.00 56.88 169 THR A C 1
ATOM 1392 O O . THR A 1 169 ? 20.037 3.234 -12.860 1.00 56.88 169 THR A O 1
ATOM 1395 N N . THR A 1 170 ? 17.789 3.142 -13.045 1.00 47.72 170 THR A N 1
ATOM 1396 C CA . THR A 1 170 ? 17.628 3.994 -14.235 1.00 47.72 170 THR A CA 1
ATOM 1397 C C . THR A 1 170 ? 17.180 5.382 -13.822 1.00 47.72 170 THR A C 1
ATOM 1399 O O . THR A 1 170 ? 17.671 6.346 -14.448 1.00 47.72 170 THR A O 1
#